Protein AF-A0A8H6TK43-F1 (afdb_monomer_lite)

Organism: Mycena chlorophos (NCBI:txid658473)

Structure (mmCIF, N/CA/C/O backbone):
data_AF-A0A8H6TK43-F1
#
_entry.id   AF-A0A8H6TK43-F1
#
loop_
_atom_site.group_PDB
_atom_site.id
_atom_site.type_symbol
_atom_site.label_atom_id
_atom_site.label_alt_id
_atom_site.label_comp_id
_atom_site.label_asym_id
_atom_site.label_entity_id
_atom_site.label_seq_id
_atom_site.pdbx_PDB_ins_code
_atom_site.Cartn_x
_atom_site.Cartn_y
_atom_site.Cartn_z
_atom_site.occupancy
_atom_site.B_iso_or_equiv
_atom_site.auth_seq_id
_atom_site.auth_comp_id
_atom_site.auth_asym_id
_atom_site.auth_atom_id
_atom_site.pdbx_PDB_model_num
ATOM 1 N N . MET A 1 1 ? -4.330 -25.683 0.524 1.00 52.34 1 MET A N 1
ATOM 2 C CA . MET A 1 1 ? -3.047 -25.064 0.922 1.00 52.34 1 MET A CA 1
ATOM 3 C C . MET A 1 1 ? -3.317 -23.599 1.212 1.00 52.34 1 MET A C 1
ATOM 5 O O . MET A 1 1 ? -4.001 -22.980 0.408 1.00 52.34 1 MET A O 1
ATOM 9 N N . SER A 1 2 ? -2.878 -23.068 2.355 1.00 75.25 2 SER A N 1
ATOM 10 C CA . SER A 1 2 ? -2.954 -21.627 2.631 1.00 75.25 2 SER A CA 1
ATOM 11 C C . SER A 1 2 ? -1.854 -20.910 1.851 1.00 75.25 2 SER A C 1
ATOM 13 O O . SER A 1 2 ? -0.708 -21.357 1.877 1.00 75.25 2 SER A O 1
ATOM 15 N N . LEU A 1 3 ? -2.194 -19.824 1.155 1.00 76.69 3 LEU A N 1
ATOM 16 C CA . LEU A 1 3 ? -1.188 -18.962 0.533 1.00 76.69 3 LEU A CA 1
ATOM 17 C C . LEU A 1 3 ? -0.318 -18.302 1.619 1.00 76.69 3 LEU A C 1
ATOM 19 O O . LEU A 1 3 ? -0.817 -18.083 2.728 1.00 76.69 3 LEU A O 1
ATOM 23 N N . PRO A 1 4 ? 0.958 -17.990 1.328 1.00 79.56 4 PRO A N 1
ATOM 24 C CA . PRO A 1 4 ? 1.787 -17.177 2.208 1.00 79.56 4 PRO A CA 1
ATOM 25 C C . PRO A 1 4 ? 1.100 -15.847 2.534 1.00 79.56 4 PRO A C 1
ATOM 27 O O . PRO A 1 4 ? 0.490 -15.230 1.665 1.00 79.56 4 PRO A O 1
ATOM 30 N N . GLN A 1 5 ? 1.188 -15.408 3.788 1.00 82.38 5 GLN A N 1
ATOM 31 C CA . GLN A 1 5 ? 0.602 -14.149 4.244 1.00 82.38 5 GLN A CA 1
ATOM 32 C C . GLN A 1 5 ? 1.605 -13.398 5.108 1.00 82.38 5 GLN A C 1
ATOM 34 O O . GLN A 1 5 ? 2.369 -14.004 5.862 1.00 82.38 5 GLN A O 1
ATOM 39 N N . PHE A 1 6 ? 1.575 -12.072 5.016 1.00 85.19 6 PHE A N 1
ATOM 40 C CA . PHE A 1 6 ? 2.260 -11.222 5.974 1.00 85.19 6 PHE A CA 1
ATOM 41 C C . PHE A 1 6 ? 1.419 -11.157 7.254 1.00 85.19 6 PHE A C 1
ATOM 43 O O . PHE A 1 6 ? 0.246 -10.791 7.205 1.00 85.19 6 PHE A O 1
ATOM 50 N N . LEU A 1 7 ? 2.009 -11.523 8.391 1.00 83.31 7 LEU A N 1
ATOM 51 C CA . LEU A 1 7 ? 1.326 -11.548 9.683 1.00 83.31 7 LEU A CA 1
ATOM 52 C C . LEU A 1 7 ? 1.944 -10.509 10.615 1.00 83.31 7 LEU A C 1
ATOM 54 O O . LEU A 1 7 ? 3.164 -10.435 10.747 1.00 83.31 7 LEU A O 1
ATOM 58 N N . THR A 1 8 ? 1.092 -9.755 11.302 1.00 83.25 8 THR A N 1
ATOM 59 C CA . THR A 1 8 ? 1.487 -8.926 12.442 1.00 83.25 8 THR A CA 1
ATOM 60 C C . THR A 1 8 ? 0.862 -9.478 13.719 1.00 83.25 8 THR A C 1
ATOM 62 O O . THR A 1 8 ? -0.262 -9.977 13.703 1.00 83.25 8 THR A O 1
ATOM 65 N N . GLN A 1 9 ? 1.603 -9.417 14.825 1.00 84.25 9 GLN A N 1
ATOM 66 C CA . GLN A 1 9 ? 1.123 -9.818 16.154 1.00 84.25 9 GLN A CA 1
ATOM 67 C C . GLN A 1 9 ? 0.713 -8.620 17.017 1.00 84.25 9 GLN A C 1
ATOM 69 O O . GLN A 1 9 ? 0.291 -8.792 18.159 1.00 84.25 9 GLN A O 1
ATOM 74 N N . THR A 1 10 ? 0.847 -7.400 16.498 1.00 86.75 10 THR A N 1
ATOM 75 C CA . THR A 1 10 ? 0.427 -6.191 17.200 1.00 86.75 10 THR A CA 1
ATOM 76 C C . THR A 1 10 ? -1.029 -5.877 16.890 1.00 86.75 10 THR A C 1
ATOM 78 O O . THR A 1 10 ? -1.495 -6.032 15.762 1.00 86.75 10 THR A O 1
ATOM 81 N N . ALA A 1 11 ? -1.763 -5.430 17.909 1.00 92.19 11 ALA A N 1
ATOM 82 C CA . ALA A 1 11 ? -3.112 -4.926 17.712 1.00 92.19 11 AL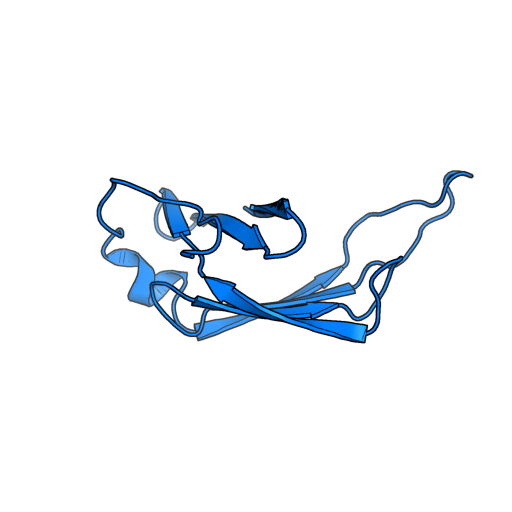A A CA 1
ATOM 83 C C . ALA A 1 11 ? -3.082 -3.659 16.844 1.00 92.19 11 ALA A C 1
ATOM 85 O O . ALA A 1 11 ? -2.172 -2.832 16.965 1.00 92.19 11 ALA A O 1
ATOM 86 N N . LEU A 1 12 ? -4.098 -3.498 15.997 1.00 95.50 12 LEU A N 1
ATOM 87 C CA . LEU A 1 12 ? -4.250 -2.309 15.170 1.00 95.50 12 LEU A CA 1
ATOM 88 C C . LEU A 1 12 ? -4.438 -1.073 16.059 1.00 95.50 12 LEU A C 1
ATOM 90 O O . LEU A 1 12 ? -5.250 -1.075 16.987 1.00 95.50 12 LEU A O 1
ATOM 94 N N . HIS A 1 13 ? -3.675 -0.015 15.786 1.00 97.50 13 HIS A N 1
ATOM 95 C CA . HIS A 1 13 ? -3.751 1.200 16.590 1.00 97.50 13 HIS A CA 1
ATOM 96 C C . HIS A 1 13 ? -5.121 1.886 16.405 1.00 97.50 13 HIS A C 1
ATOM 98 O O . HIS A 1 13 ? -5.575 2.014 15.265 1.00 97.50 13 HIS A O 1
ATOM 104 N N . PRO A 1 14 ? -5.777 2.389 17.473 1.00 97.31 14 PRO A N 1
ATOM 105 C CA . PRO A 1 14 ? -7.127 2.955 17.382 1.00 97.31 14 PRO A CA 1
ATOM 106 C C . PRO A 1 14 ? -7.278 4.124 16.401 1.00 97.31 14 PRO A C 1
ATOM 108 O O . PRO A 1 14 ? -8.368 4.336 15.871 1.00 97.31 14 PRO A O 1
ATOM 111 N N . SER A 1 15 ? -6.201 4.874 16.133 1.00 97.75 15 SER A N 1
ATOM 112 C CA . SER A 1 15 ? -6.239 5.982 15.169 1.00 97.75 15 SER A CA 1
ATOM 113 C C . SER A 1 15 ? -6.338 5.531 13.710 1.00 97.75 15 SER A C 1
ATOM 115 O O . SER A 1 15 ? -6.625 6.368 12.864 1.00 97.75 15 SER A O 1
ATOM 117 N N . PHE A 1 16 ? -6.216 4.229 13.404 1.00 97.88 16 PHE A N 1
ATOM 118 C CA . PHE A 1 16 ? -6.376 3.694 12.043 1.00 97.88 16 PHE A CA 1
ATOM 119 C C . PHE A 1 16 ? -7.646 4.209 11.361 1.00 97.88 16 PHE A C 1
ATOM 121 O O . PHE A 1 16 ? -7.614 4.619 10.205 1.00 97.88 16 PHE A O 1
ATOM 128 N N . LYS A 1 17 ? -8.763 4.239 12.099 1.00 97.56 17 LYS A N 1
ATOM 129 C CA . LYS A 1 17 ? -10.063 4.673 11.571 1.00 97.56 17 LYS A CA 1
ATOM 130 C C . LYS A 1 17 ? -10.075 6.119 11.083 1.00 97.56 17 LYS A C 1
ATOM 132 O O . LYS A 1 17 ? -10.839 6.431 10.180 1.00 97.56 17 LYS A O 1
ATOM 137 N N . ASN A 1 18 ? -9.263 6.981 11.688 1.00 97.69 18 ASN A N 1
ATOM 138 C CA . ASN A 1 18 ? -9.178 8.391 11.319 1.00 97.69 18 ASN A CA 1
ATOM 139 C C . ASN A 1 18 ? -8.050 8.639 10.313 1.00 97.69 18 ASN A C 1
ATOM 141 O O . ASN A 1 18 ? -8.191 9.488 9.440 1.00 97.69 18 ASN A O 1
ATOM 145 N N . ASP A 1 19 ? -6.947 7.900 10.447 1.00 97.56 19 ASP A N 1
ATOM 146 C CA . ASP A 1 19 ? -5.708 8.164 9.718 1.00 97.56 19 ASP A CA 1
ATOM 147 C C . ASP A 1 19 ? -5.654 7.422 8.368 1.00 97.56 19 ASP A C 1
ATOM 149 O O . ASP A 1 19 ? -5.160 7.970 7.387 1.00 97.56 19 ASP A O 1
ATOM 153 N N . ILE A 1 20 ? -6.137 6.172 8.315 1.00 97.94 20 ILE A N 1
ATOM 154 C CA . ILE A 1 20 ? -5.881 5.229 7.207 1.00 97.94 20 ILE A CA 1
ATOM 155 C C . ILE A 1 20 ? -7.144 4.592 6.633 1.00 97.94 20 ILE A C 1
ATOM 157 O O . ILE A 1 20 ? -7.105 4.119 5.503 1.00 97.94 20 ILE A O 1
ATOM 161 N N . LEU A 1 21 ? -8.272 4.562 7.342 1.00 97.81 21 LEU A N 1
ATOM 162 C CA . LEU A 1 21 ? -9.488 3.969 6.786 1.00 97.81 21 LEU A CA 1
ATOM 163 C C . LEU A 1 21 ? -10.100 4.877 5.710 1.00 97.81 21 LEU A C 1
ATOM 165 O O . LEU A 1 21 ? -10.592 5.962 6.012 1.00 97.81 21 LEU A O 1
ATOM 169 N N . ASN A 1 22 ? -10.146 4.371 4.476 1.00 97.19 22 ASN A N 1
ATOM 170 C CA . ASN A 1 22 ? -10.787 4.931 3.282 1.00 97.19 22 ASN A CA 1
ATOM 171 C C . ASN A 1 22 ? -10.035 5.979 2.413 1.00 97.19 22 ASN A C 1
ATOM 173 O O . ASN A 1 22 ? -10.540 6.269 1.326 1.00 97.19 22 ASN A O 1
ATOM 177 N N . PRO A 1 23 ? -8.850 6.524 2.755 1.00 96.88 23 PRO A N 1
ATOM 178 C CA . PRO A 1 23 ? -7.991 7.198 1.793 1.00 96.88 23 PRO A CA 1
ATOM 179 C C . PRO A 1 23 ? -7.745 6.380 0.527 1.00 96.88 23 PRO A C 1
ATOM 181 O O . PRO A 1 23 ? -7.407 5.193 0.570 1.00 96.88 23 PRO A O 1
ATOM 184 N N . HIS A 1 24 ? -7.889 7.064 -0.604 1.00 98.19 24 HIS A N 1
ATOM 185 C CA . HIS A 1 24 ? -7.582 6.554 -1.927 1.00 98.19 24 HIS A CA 1
ATOM 186 C C . HIS A 1 24 ? -6.459 7.402 -2.522 1.00 98.19 24 HIS A C 1
ATOM 188 O O . HIS A 1 24 ? -6.636 8.596 -2.773 1.00 98.19 24 HIS A O 1
ATOM 194 N N . LEU A 1 25 ? -5.286 6.798 -2.681 1.00 97.88 25 LEU A N 1
ATOM 195 C CA . LEU A 1 25 ? -4.073 7.474 -3.112 1.00 97.88 25 LEU A CA 1
ATOM 196 C C . LEU A 1 25 ? -3.770 7.145 -4.568 1.00 97.88 25 LEU A C 1
ATOM 198 O O . LEU A 1 25 ? -3.829 5.987 -4.969 1.00 97.88 25 LEU A O 1
ATOM 202 N N . ILE A 1 26 ? -3.357 8.157 -5.327 1.00 98.12 26 ILE A N 1
ATOM 203 C CA . ILE A 1 26 ? -2.702 7.998 -6.626 1.00 98.12 26 ILE A CA 1
ATOM 204 C C . ILE A 1 26 ? -1.363 8.715 -6.523 1.00 98.12 26 ILE A C 1
ATOM 206 O O . ILE A 1 26 ? -1.323 9.902 -6.197 1.00 98.12 26 ILE A O 1
ATOM 210 N N . TYR A 1 27 ? -0.273 8.006 -6.790 1.00 97.25 27 TYR A N 1
ATOM 211 C CA . TYR A 1 27 ? 1.076 8.523 -6.588 1.00 97.25 27 TYR A CA 1
ATOM 212 C C . TYR A 1 27 ? 2.025 8.081 -7.705 1.00 97.25 27 TYR A C 1
ATOM 214 O O . TYR A 1 27 ? 1.843 7.040 -8.337 1.00 97.25 27 TYR A O 1
ATOM 222 N N . ASP A 1 28 ? 3.027 8.917 -7.973 1.00 96.62 28 ASP A N 1
ATOM 223 C CA . ASP A 1 28 ? 4.084 8.663 -8.951 1.00 96.62 28 ASP A CA 1
ATOM 224 C C . ASP A 1 28 ? 5.395 8.393 -8.199 1.00 96.62 28 ASP A C 1
ATOM 226 O O . ASP A 1 28 ? 5.823 9.218 -7.389 1.00 96.62 28 ASP A O 1
ATOM 230 N N . TYR A 1 29 ? 6.051 7.266 -8.473 1.00 95.31 29 TYR A N 1
ATOM 231 C CA . TYR A 1 29 ? 7.413 7.036 -7.994 1.00 95.31 29 TYR A CA 1
ATOM 232 C C . TYR A 1 29 ? 8.420 7.872 -8.788 1.00 95.31 29 TYR A C 1
ATOM 234 O O . TYR A 1 29 ? 8.274 8.099 -9.991 1.00 95.31 29 TYR A O 1
ATOM 242 N N . GLN A 1 30 ? 9.497 8.266 -8.110 1.00 94.44 30 GLN A N 1
ATOM 243 C CA . GLN A 1 30 ? 10.697 8.811 -8.740 1.00 94.44 30 GLN A CA 1
ATOM 244 C C . GLN A 1 30 ? 11.591 7.659 -9.227 1.00 94.44 30 GLN A C 1
ATOM 246 O O . GLN A 1 30 ? 12.583 7.317 -8.590 1.00 94.44 30 GLN A O 1
ATOM 251 N N . SER A 1 31 ? 11.198 7.022 -10.329 1.00 92.44 31 SER A N 1
ATOM 252 C CA . SER A 1 31 ? 11.932 5.916 -10.961 1.00 92.44 31 SER A CA 1
ATOM 253 C C . SER A 1 31 ? 12.782 6.379 -12.147 1.00 92.44 31 SER A C 1
ATOM 255 O O . SER A 1 31 ? 12.478 7.381 -12.798 1.00 92.44 31 SER A O 1
ATOM 257 N N . THR A 1 32 ? 13.831 5.619 -12.459 1.00 93.62 32 THR A N 1
ATOM 258 C CA . THR A 1 32 ? 14.660 5.801 -13.657 1.00 93.62 32 THR A CA 1
ATOM 259 C C . THR A 1 32 ? 14.849 4.482 -14.393 1.00 93.62 32 THR A C 1
ATOM 261 O O . THR A 1 32 ? 14.884 3.424 -13.764 1.00 93.62 32 THR A O 1
ATOM 264 N N . ASP A 1 33 ? 15.016 4.549 -15.712 1.00 89.69 33 ASP A N 1
ATOM 265 C CA . ASP A 1 33 ? 15.364 3.394 -16.536 1.00 89.69 33 ASP A CA 1
ATOM 266 C C . ASP A 1 33 ? 16.830 2.954 -16.323 1.00 89.69 33 ASP A C 1
ATOM 268 O O . ASP A 1 33 ? 17.598 3.563 -15.570 1.00 89.69 33 ASP A O 1
ATOM 272 N N . ALA A 1 34 ? 17.247 1.892 -17.021 1.00 91.38 34 ALA A N 1
ATOM 273 C CA . ALA A 1 34 ? 18.616 1.369 -16.961 1.00 91.38 34 ALA A CA 1
ATOM 274 C C . ALA A 1 34 ? 19.696 2.357 -17.457 1.00 91.38 34 ALA A C 1
ATOM 276 O O . ALA A 1 34 ? 20.884 2.135 -17.224 1.00 91.38 34 ALA A O 1
ATOM 277 N N . HIS A 1 35 ? 19.301 3.432 -18.140 1.00 93.50 35 HIS A N 1
ATOM 278 C CA . HIS A 1 35 ? 20.171 4.490 -18.650 1.00 93.50 35 HIS A CA 1
ATOM 279 C C . HIS A 1 35 ? 20.117 5.766 -17.793 1.00 93.50 35 HIS A C 1
ATOM 281 O O . HIS A 1 35 ? 20.808 6.735 -18.104 1.00 93.50 35 HIS A O 1
ATOM 287 N N . GLY A 1 36 ? 19.335 5.771 -16.709 1.00 91.81 36 GLY A N 1
ATOM 288 C CA . GLY A 1 36 ? 19.163 6.918 -15.822 1.00 91.81 36 GLY A CA 1
ATOM 289 C C . GLY A 1 36 ? 18.144 7.951 -16.312 1.00 91.81 36 GLY A C 1
ATOM 290 O O . GLY A 1 36 ? 18.032 9.014 -15.701 1.00 91.81 36 GLY A O 1
ATOM 291 N N . ASN A 1 37 ? 17.387 7.674 -17.379 1.00 92.44 37 ASN A N 1
ATOM 292 C CA . ASN A 1 37 ? 16.310 8.568 -17.799 1.00 92.44 37 ASN A CA 1
ATOM 293 C C . ASN A 1 37 ? 15.107 8.409 -16.862 1.00 92.44 37 ASN A C 1
ATOM 295 O O . ASN A 1 37 ? 14.805 7.285 -16.457 1.00 92.44 37 ASN A O 1
ATOM 299 N N . PRO A 1 38 ? 14.377 9.492 -16.539 1.00 91.88 38 PRO A N 1
ATOM 300 C CA . PRO A 1 38 ? 13.165 9.395 -15.737 1.00 91.88 38 PRO A CA 1
ATOM 301 C C . PRO A 1 38 ? 12.138 8.451 -16.371 1.00 91.88 38 PRO A C 1
ATOM 303 O O . PRO A 1 38 ? 11.755 8.619 -17.529 1.00 91.88 38 PRO A O 1
ATOM 306 N N . GLU A 1 39 ? 11.644 7.499 -15.586 1.00 92.19 39 GLU A N 1
ATOM 307 C CA . GLU A 1 39 ? 10.538 6.625 -15.963 1.00 92.19 39 GLU A CA 1
ATOM 308 C C . GLU A 1 39 ? 9.349 6.910 -15.048 1.00 92.19 39 GLU A C 1
ATOM 310 O O . GLU A 1 39 ? 9.513 7.096 -13.843 1.00 92.19 39 GLU A O 1
ATOM 315 N N . LYS A 1 40 ? 8.133 6.962 -15.599 1.00 90.62 40 LYS A N 1
ATOM 316 C CA . LYS A 1 40 ? 6.938 7.283 -14.816 1.00 90.62 40 LYS A CA 1
ATOM 317 C C . LYS A 1 40 ? 6.232 6.019 -14.341 1.00 90.62 40 LYS A C 1
ATOM 319 O O . LYS A 1 40 ? 5.500 5.381 -15.101 1.00 90.62 40 LYS A O 1
ATOM 324 N N . TRP A 1 41 ? 6.408 5.692 -13.068 1.00 95.69 41 TRP A N 1
ATOM 325 C CA . TRP A 1 41 ? 5.711 4.590 -12.410 1.00 95.69 41 TRP A CA 1
ATOM 326 C C . TRP A 1 41 ? 4.573 5.148 -11.563 1.00 95.69 41 TRP A C 1
ATOM 328 O O . TRP A 1 41 ? 4.786 5.630 -10.453 1.00 95.69 41 TRP A O 1
ATOM 338 N N . ARG A 1 42 ? 3.357 5.102 -12.111 1.00 97.56 42 ARG A N 1
ATOM 339 C CA . ARG A 1 42 ? 2.146 5.564 -11.429 1.00 97.56 42 ARG A CA 1
ATOM 340 C C . ARG A 1 42 ? 1.409 4.398 -10.794 1.00 97.56 42 ARG A C 1
ATOM 342 O O . ARG A 1 42 ? 1.112 3.427 -11.486 1.00 97.56 42 ARG A O 1
ATOM 349 N N . TYR A 1 43 ? 1.080 4.531 -9.519 1.00 98.19 43 TYR A N 1
ATOM 350 C CA . TYR A 1 43 ? 0.374 3.532 -8.725 1.00 98.19 43 TYR A CA 1
ATOM 351 C C . TYR A 1 43 ? -0.857 4.158 -8.070 1.00 98.19 43 TYR A C 1
ATOM 353 O O . TYR A 1 43 ? -0.942 5.373 -7.888 1.00 98.19 43 TYR A O 1
ATOM 361 N N . GLU A 1 44 ? -1.824 3.310 -7.756 1.00 98.50 44 GLU A N 1
ATOM 362 C CA . GLU A 1 44 ? -3.069 3.649 -7.082 1.00 98.50 44 GLU A CA 1
ATOM 363 C C . GLU A 1 44 ? -3.321 2.634 -5.968 1.00 98.50 44 GLU A C 1
ATOM 365 O O . GLU A 1 44 ? -3.102 1.436 -6.164 1.00 98.50 44 GLU A O 1
ATOM 370 N N . LEU A 1 45 ? -3.745 3.114 -4.800 1.00 98.38 45 LEU A N 1
ATOM 371 C CA . LEU A 1 45 ? -3.913 2.308 -3.596 1.00 98.38 45 LEU A CA 1
ATOM 372 C C . LEU A 1 45 ? -5.077 2.827 -2.750 1.00 98.38 45 LEU A C 1
ATOM 374 O O . LEU A 1 45 ? -5.097 3.994 -2.358 1.00 98.38 45 LEU A O 1
ATOM 378 N N . TRP A 1 46 ? -6.025 1.951 -2.430 1.00 98.62 46 TRP A N 1
ATOM 379 C CA . TRP A 1 46 ? -7.185 2.251 -1.598 1.00 98.62 46 TRP A CA 1
ATOM 380 C C . TRP A 1 46 ? -7.199 1.402 -0.327 1.00 98.62 46 TRP A C 1
ATOM 382 O O . TRP A 1 46 ? -7.278 0.169 -0.374 1.00 98.62 46 TRP A O 1
ATOM 392 N N . PHE A 1 47 ? -7.181 2.084 0.817 1.00 98.06 47 PHE A N 1
ATOM 393 C CA . PHE A 1 47 ? -7.202 1.495 2.155 1.00 98.06 47 PHE A CA 1
ATOM 394 C C . PHE A 1 47 ? -8.634 1.315 2.669 1.00 98.06 47 PHE A C 1
ATOM 396 O O . PHE A 1 47 ? -9.070 1.951 3.625 1.00 98.06 47 PHE A O 1
ATOM 403 N N . PHE A 1 48 ? -9.419 0.477 1.999 1.00 97.12 48 PHE A N 1
ATOM 404 C CA . PHE A 1 48 ? -10.860 0.388 2.260 1.00 97.12 48 PHE A CA 1
ATOM 405 C C . PHE A 1 48 ? -11.234 -0.361 3.556 1.00 97.12 48 PHE A C 1
ATOM 407 O O . PHE A 1 48 ? -12.392 -0.312 3.973 1.00 97.12 48 PHE A O 1
ATOM 414 N N . SER A 1 49 ? -10.296 -1.085 4.179 1.00 96.81 49 SER A N 1
ATOM 415 C CA . SER A 1 49 ? -10.557 -1.911 5.367 1.00 96.81 49 SER A CA 1
ATOM 416 C C . SER A 1 49 ? -9.317 -2.116 6.246 1.00 96.81 49 SER A C 1
ATOM 418 O O . SER A 1 49 ? -8.194 -1.809 5.847 1.00 96.81 49 SER A O 1
ATOM 420 N N . GLU A 1 50 ? -9.534 -2.675 7.440 1.00 95.81 50 GLU A N 1
ATOM 421 C CA . GLU A 1 50 ? -8.513 -2.924 8.471 1.00 95.81 50 GLU A CA 1
ATOM 422 C C . GLU A 1 50 ? -7.518 -4.044 8.121 1.00 95.81 50 GLU A C 1
ATOM 424 O O . GLU A 1 50 ? -6.480 -4.157 8.769 1.00 95.81 50 GLU A O 1
ATOM 429 N N . ASP A 1 51 ? -7.798 -4.860 7.102 1.00 94.81 51 ASP A N 1
ATOM 430 C CA . ASP A 1 51 ? -6.967 -6.014 6.746 1.00 94.81 51 ASP A CA 1
ATOM 431 C C . ASP A 1 51 ? -6.778 -6.212 5.231 1.00 94.81 51 ASP A C 1
ATOM 433 O O . ASP A 1 51 ? -6.141 -7.180 4.796 1.00 94.81 51 ASP A O 1
ATOM 437 N N . ARG A 1 52 ? -7.336 -5.330 4.394 1.00 96.31 52 ARG A N 1
ATOM 438 C CA . ARG A 1 52 ? -7.249 -5.424 2.931 1.00 96.31 52 ARG A CA 1
ATOM 439 C C . ARG A 1 52 ? -7.070 -4.062 2.271 1.00 96.31 52 ARG A C 1
ATOM 441 O O . ARG A 1 52 ? -7.569 -3.044 2.752 1.00 96.31 52 ARG A O 1
ATOM 448 N N . ILE A 1 53 ? -6.431 -4.101 1.107 1.00 98.00 53 ILE A N 1
ATOM 449 C CA . ILE A 1 53 ? -6.295 -2.991 0.161 1.00 98.00 53 ILE A CA 1
ATOM 450 C C . ILE A 1 53 ? -6.803 -3.400 -1.224 1.00 98.00 53 ILE A C 1
ATOM 452 O O . ILE A 1 53 ? -6.832 -4.587 -1.568 1.00 98.00 53 ILE A O 1
ATOM 456 N N . VAL A 1 54 ? -7.145 -2.402 -2.033 1.00 98.50 54 VAL A N 1
ATOM 457 C CA . VAL A 1 54 ? -7.265 -2.532 -3.491 1.00 98.50 54 VAL A CA 1
ATOM 458 C C . VAL A 1 54 ? -6.172 -1.683 -4.124 1.00 98.50 54 VAL A C 1
ATOM 460 O O . VAL A 1 54 ? -5.952 -0.560 -3.678 1.00 98.50 54 VAL A O 1
ATOM 463 N N . TYR A 1 55 ? -5.484 -2.195 -5.142 1.00 98.44 55 TYR A N 1
ATOM 464 C CA . TYR A 1 55 ? -4.462 -1.424 -5.850 1.00 98.44 55 TYR A CA 1
ATOM 465 C C . TYR A 1 55 ? -4.551 -1.586 -7.368 1.00 98.44 55 TYR A C 1
ATOM 467 O O . TYR A 1 55 ? -5.048 -2.598 -7.870 1.00 98.44 55 TYR A O 1
ATOM 475 N N . ALA A 1 56 ? -4.004 -0.607 -8.090 1.00 98.50 56 ALA A N 1
ATOM 476 C CA . ALA A 1 56 ? -3.802 -0.655 -9.534 1.00 98.50 56 ALA A CA 1
ATOM 477 C C . ALA A 1 56 ? -2.458 -0.027 -9.937 1.00 98.50 56 ALA A C 1
ATOM 479 O O . ALA A 1 56 ? -1.973 0.921 -9.319 1.00 98.50 56 ALA A O 1
ATOM 480 N N . ILE A 1 57 ? -1.849 -0.566 -10.994 1.00 98.19 57 ILE A N 1
ATOM 481 C CA . ILE A 1 57 ? -0.564 -0.112 -11.533 1.00 98.19 57 ILE A CA 1
ATOM 482 C C . ILE A 1 57 ? -0.797 0.516 -12.906 1.00 98.19 57 ILE A C 1
ATOM 484 O O . ILE A 1 57 ? -1.155 -0.158 -13.872 1.00 98.19 57 ILE A O 1
ATOM 488 N N . HIS A 1 58 ? -0.560 1.820 -13.009 1.00 97.75 58 HIS A N 1
ATOM 489 C CA . HIS A 1 58 ? -0.830 2.625 -14.205 1.00 97.75 58 HIS A CA 1
ATOM 490 C C . HIS A 1 58 ? 0.414 2.880 -15.065 1.00 97.75 58 HIS A C 1
ATOM 492 O O . HIS A 1 58 ? 0.288 3.235 -16.241 1.00 97.75 58 HIS A O 1
ATOM 498 N N . GLY A 1 59 ? 1.615 2.701 -14.509 1.00 94.06 59 GLY A N 1
ATOM 499 C CA . GLY A 1 59 ? 2.892 2.897 -15.203 1.00 94.06 59 GLY A CA 1
ATOM 500 C C . GLY A 1 59 ? 3.983 1.936 -14.733 1.00 94.06 59 GLY A C 1
ATOM 501 O O . GLY A 1 59 ? 3.823 1.259 -13.722 1.00 94.06 59 GLY A O 1
ATOM 502 N N . GLY A 1 60 ? 5.091 1.892 -15.471 1.00 92.25 60 GLY A N 1
ATOM 503 C CA . GLY A 1 60 ? 6.211 0.989 -15.208 1.00 92.25 60 GLY A CA 1
ATOM 504 C C . GLY A 1 60 ? 6.005 -0.451 -15.707 1.00 92.25 60 GLY A C 1
ATOM 505 O O . GLY A 1 60 ? 5.029 -0.739 -16.409 1.00 92.25 60 GLY A O 1
ATOM 506 N N . PRO A 1 61 ? 6.915 -1.373 -15.339 1.00 92.56 61 PRO A N 1
ATOM 507 C CA . PRO A 1 61 ? 6.977 -2.732 -15.887 1.00 92.56 61 PRO A CA 1
ATOM 508 C C . PRO A 1 61 ? 5.716 -3.575 -15.668 1.00 92.56 61 PRO A C 1
ATOM 510 O O . PRO A 1 61 ? 5.425 -4.467 -16.459 1.00 92.56 61 PRO A O 1
ATOM 513 N N . MET A 1 62 ? 4.957 -3.284 -14.606 1.00 94.94 62 MET A N 1
ATOM 514 C CA . MET A 1 62 ? 3.761 -4.038 -14.209 1.00 94.94 62 MET A CA 1
ATOM 515 C C . MET A 1 62 ? 2.447 -3.324 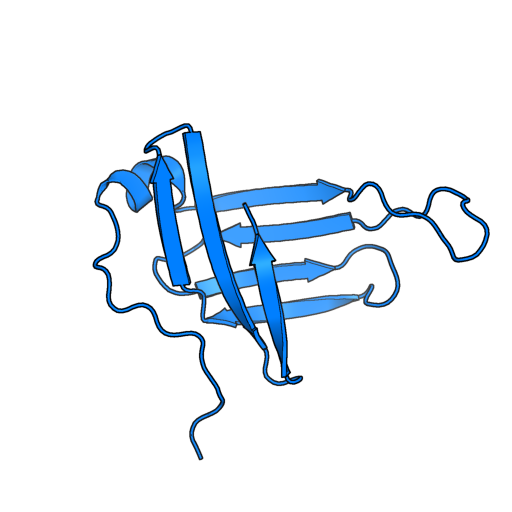-14.566 1.00 94.94 62 MET A C 1
ATOM 517 O O . MET A 1 62 ? 1.392 -3.654 -14.020 1.00 94.94 62 MET A O 1
ATOM 521 N N . LYS A 1 63 ? 2.492 -2.333 -15.469 1.00 96.69 63 LYS A N 1
ATOM 522 C CA . LYS A 1 63 ? 1.320 -1.566 -15.914 1.00 96.69 63 LYS A CA 1
ATOM 523 C C . LYS A 1 63 ? 0.162 -2.477 -16.342 1.00 96.69 63 LYS A C 1
ATOM 525 O O . LYS A 1 63 ? 0.330 -3.377 -17.158 1.00 96.69 63 LYS A O 1
ATOM 530 N N . GLY A 1 64 ? -1.033 -2.177 -15.837 1.00 97.56 64 GLY A N 1
ATOM 531 C CA . GLY A 1 64 ? -2.268 -2.923 -16.083 1.00 97.56 64 GLY A CA 1
ATOM 532 C C . GLY A 1 64 ? -2.582 -3.981 -15.023 1.00 97.56 64 GLY A C 1
ATOM 533 O O . GLY A 1 64 ? -3.696 -4.502 -15.013 1.00 97.56 64 GLY A O 1
ATOM 534 N N . ARG A 1 65 ? -1.647 -4.288 -14.110 1.00 97.94 65 ARG A N 1
ATOM 535 C CA . ARG A 1 65 ? -1.918 -5.150 -12.950 1.00 97.94 65 ARG A CA 1
ATOM 536 C C . ARG A 1 65 ? -2.794 -4.413 -11.934 1.00 97.94 65 ARG A C 1
ATOM 538 O O . ARG A 1 65 ? -2.594 -3.232 -11.663 1.00 97.94 65 ARG A O 1
ATOM 545 N N . GLN A 1 66 ? -3.737 -5.145 -11.356 1.00 97.75 66 GLN A N 1
ATOM 546 C CA . GLN A 1 66 ? -4.616 -4.714 -10.270 1.00 97.75 66 GLN A CA 1
ATOM 547 C C . GLN A 1 66 ? -4.771 -5.862 -9.272 1.00 97.75 66 GLN A C 1
ATOM 549 O O . GLN A 1 66 ? -4.607 -7.023 -9.658 1.00 97.75 66 GLN A O 1
ATOM 554 N N . GLY A 1 67 ? -5.086 -5.554 -8.016 1.00 96.06 67 GLY A N 1
ATOM 555 C CA . GLY A 1 67 ? -5.135 -6.567 -6.964 1.00 96.06 67 GLY A CA 1
ATOM 556 C C . GLY A 1 67 ? -6.075 -6.236 -5.812 1.00 96.06 67 GLY A C 1
ATOM 557 O O . GLY A 1 67 ? -6.299 -5.073 -5.479 1.00 96.06 67 GLY A O 1
ATOM 558 N N . TYR A 1 68 ? -6.598 -7.298 -5.197 1.00 96.69 68 TYR A N 1
ATOM 559 C CA . TYR A 1 68 ? -7.298 -7.288 -3.914 1.00 96.69 68 TYR A CA 1
ATOM 560 C C . TYR A 1 68 ? -6.450 -8.076 -2.917 1.00 96.69 68 TYR A C 1
ATOM 562 O O . TYR A 1 68 ? -6.323 -9.294 -3.049 1.00 96.69 68 TYR A O 1
ATOM 570 N N . GLN A 1 69 ? -5.834 -7.390 -1.957 1.00 95.94 69 GLN A N 1
ATOM 571 C CA . GLN A 1 69 ? -4.679 -7.935 -1.244 1.00 95.94 69 GLN A CA 1
ATOM 572 C C . GLN A 1 69 ? -4.833 -7.832 0.275 1.00 95.94 69 GLN A C 1
ATOM 574 O O . GLN A 1 69 ? -5.219 -6.791 0.802 1.00 95.94 69 GLN A O 1
ATOM 579 N N . ALA A 1 70 ? -4.502 -8.922 0.978 1.00 95.38 70 ALA A N 1
ATOM 580 C CA . ALA A 1 70 ? -4.326 -8.942 2.433 1.00 95.38 70 ALA A CA 1
ATOM 581 C C . ALA A 1 70 ? -3.157 -8.051 2.837 1.00 95.38 70 ALA A C 1
ATOM 583 O O . ALA A 1 70 ? -2.059 -8.213 2.306 1.00 95.38 70 ALA A O 1
ATOM 584 N N . CYS A 1 71 ? -3.398 -7.133 3.767 1.00 95.56 71 CYS A N 1
ATOM 585 C CA . CYS A 1 71 ? -2.432 -6.133 4.186 1.00 95.56 71 CYS A CA 1
ATOM 586 C C . CYS A 1 71 ? -2.431 -5.981 5.706 1.00 95.56 71 CYS A C 1
ATOM 588 O O . CYS A 1 71 ? -3.482 -5.997 6.343 1.00 95.56 71 CYS A O 1
ATOM 590 N N . ALA A 1 72 ? -1.237 -5.845 6.275 1.00 96.00 72 ALA A N 1
ATOM 591 C CA . ALA A 1 72 ? -1.033 -5.533 7.678 1.00 96.00 72 ALA A CA 1
ATOM 592 C C . ALA A 1 72 ? -0.584 -4.079 7.828 1.00 96.00 72 ALA A C 1
ATOM 594 O O . ALA A 1 72 ? 0.305 -3.621 7.107 1.00 96.00 72 ALA A O 1
ATOM 595 N N . TYR A 1 73 ? -1.149 -3.391 8.816 1.00 96.00 73 TYR A N 1
ATOM 596 C CA . TYR A 1 73 ? -0.832 -2.001 9.121 1.00 96.00 73 TYR A CA 1
ATOM 597 C C . TYR A 1 73 ? -0.070 -1.883 10.432 1.00 96.00 73 TYR A C 1
ATOM 599 O O . TYR A 1 73 ? -0.363 -2.575 11.409 1.00 96.00 73 TYR A O 1
ATOM 607 N N . GLN A 1 74 ? 0.869 -0.948 10.470 1.00 95.88 74 GLN A N 1
ATOM 608 C CA . GLN A 1 74 ? 1.570 -0.564 11.682 1.00 95.88 74 GLN A CA 1
ATOM 609 C C . GLN A 1 74 ? 1.581 0.957 11.806 1.00 95.88 74 GLN A C 1
ATOM 611 O O . GLN A 1 74 ? 2.081 1.669 10.938 1.00 95.88 74 GLN A O 1
ATOM 616 N N . CYS A 1 75 ? 1.047 1.455 12.918 1.00 96.69 75 CYS A N 1
ATOM 617 C CA . CYS A 1 75 ? 1.176 2.860 13.271 1.00 96.69 75 CYS A CA 1
ATOM 618 C C . CYS A 1 75 ? 2.603 3.115 13.762 1.00 96.69 75 CYS A C 1
ATOM 620 O O . CYS A 1 75 ? 3.006 2.564 14.788 1.00 96.69 75 CYS A O 1
ATOM 622 N N . ILE A 1 76 ? 3.354 3.954 13.048 1.00 96.44 76 ILE A N 1
ATOM 623 C CA . ILE A 1 76 ? 4.680 4.411 13.484 1.00 96.44 76 ILE A CA 1
ATOM 624 C C . ILE A 1 76 ? 4.521 5.673 14.328 1.00 96.44 76 ILE A C 1
ATOM 626 O O . ILE A 1 76 ? 5.120 5.799 15.397 1.00 96.44 76 ILE A O 1
ATOM 630 N N . ARG A 1 77 ? 3.666 6.592 13.867 1.00 97.44 77 ARG A N 1
ATOM 631 C CA . ARG A 1 77 ? 3.297 7.803 14.590 1.00 97.44 77 ARG A CA 1
ATOM 632 C C . ARG A 1 77 ? 1.875 8.239 14.209 1.00 97.44 77 ARG A C 1
ATOM 634 O O . ARG A 1 77 ? 1.652 8.548 13.037 1.00 97.44 77 ARG A O 1
ATOM 641 N N . PRO A 1 78 ? 0.932 8.282 15.167 1.00 97.56 78 PRO A N 1
ATOM 642 C CA . PRO A 1 78 ? -0.460 8.637 14.888 1.00 97.56 78 PRO A CA 1
ATOM 643 C C . PRO A 1 78 ? -0.575 9.992 14.183 1.00 97.56 78 PRO A C 1
ATOM 645 O O . PRO A 1 78 ? 0.117 10.93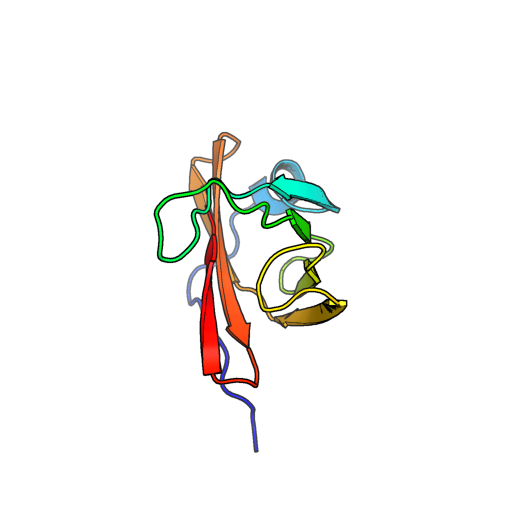5 14.565 1.00 97.56 78 PRO A O 1
ATOM 648 N N . GLY A 1 79 ? -1.430 10.081 13.164 1.00 96.56 79 GLY A N 1
ATOM 649 C CA . GLY A 1 79 ? -1.649 11.299 12.376 1.00 96.56 79 GLY A CA 1
ATOM 650 C C . GLY A 1 79 ? -0.500 11.733 11.455 1.00 96.56 79 GLY A C 1
ATOM 651 O O . GLY A 1 79 ? -0.662 12.719 10.741 1.00 96.56 79 GLY A O 1
ATOM 652 N N . GLU A 1 80 ? 0.640 11.031 11.443 1.00 96.62 80 GLU A N 1
ATOM 653 C CA . GLU A 1 80 ? 1.804 11.413 10.629 1.00 96.62 80 GLU A CA 1
ATOM 654 C C . GLU A 1 80 ? 2.310 10.275 9.741 1.00 96.62 80 GLU A C 1
ATOM 656 O O . GLU A 1 80 ? 2.454 10.464 8.537 1.00 96.62 80 GLU A O 1
ATOM 661 N N . VAL A 1 81 ? 2.615 9.107 10.321 1.00 97.19 81 VAL A N 1
ATOM 662 C CA . VAL A 1 81 ? 3.337 8.035 9.620 1.00 97.19 81 VAL A CA 1
ATOM 663 C C . VAL A 1 81 ? 2.745 6.672 9.937 1.00 97.19 81 VAL A C 1
ATOM 665 O O . VAL A 1 81 ? 2.676 6.244 11.097 1.00 97.19 81 VAL A O 1
ATOM 668 N N . TRP A 1 82 ? 2.407 5.954 8.874 1.00 97.56 82 TRP A N 1
ATOM 669 C CA . TRP A 1 82 ? 1.884 4.600 8.914 1.00 97.56 82 TRP A CA 1
ATOM 670 C C . TRP A 1 82 ? 2.630 3.734 7.922 1.00 97.56 82 TRP A C 1
ATOM 672 O O . TRP A 1 82 ? 2.965 4.178 6.837 1.00 97.56 82 TRP A O 1
ATOM 682 N N . GLN A 1 83 ? 2.859 2.484 8.294 1.00 96.94 83 GLN A N 1
ATOM 683 C CA . GLN A 1 83 ? 3.432 1.498 7.398 1.00 96.94 83 GLN A CA 1
ATOM 684 C C . GLN A 1 83 ? 2.363 0.478 7.022 1.00 96.94 83 GLN A C 1
ATOM 686 O O . GLN A 1 83 ? 1.598 0.030 7.882 1.00 96.94 83 GLN A O 1
ATOM 691 N N . CYS A 1 84 ? 2.333 0.078 5.754 1.00 96.06 84 CYS A N 1
ATOM 692 C CA . CYS A 1 84 ? 1.516 -1.035 5.291 1.00 96.06 84 CYS A CA 1
ATOM 693 C C . CYS A 1 84 ? 2.395 -2.083 4.599 1.00 96.06 84 CYS A C 1
ATOM 695 O O . CYS A 1 84 ? 3.297 -1.754 3.828 1.00 96.06 84 CYS A O 1
ATOM 697 N N . ASN A 1 85 ? 2.162 -3.351 4.926 1.00 96.75 85 ASN A N 1
ATOM 698 C CA . ASN A 1 85 ? 2.975 -4.471 4.468 1.00 96.75 85 ASN A CA 1
ATOM 699 C C . ASN A 1 85 ? 2.086 -5.590 3.938 1.00 96.75 85 ASN A C 1
ATOM 701 O O . ASN A 1 85 ? 1.039 -5.889 4.518 1.00 96.75 85 ASN A O 1
ATOM 705 N N . PHE A 1 86 ? 2.507 -6.234 2.855 1.00 95.62 86 PHE A N 1
ATOM 706 C CA . PHE A 1 86 ? 1.798 -7.382 2.306 1.00 95.62 86 PHE A CA 1
ATOM 707 C C . PHE A 1 86 ? 2.711 -8.313 1.510 1.00 95.62 86 PHE A C 1
ATOM 709 O O . PHE A 1 86 ? 3.804 -7.947 1.075 1.00 95.62 86 PHE A O 1
ATOM 716 N N . LEU A 1 87 ? 2.236 -9.547 1.351 1.00 95.75 87 LEU A N 1
ATOM 717 C CA . LEU A 1 87 ? 2.850 -10.585 0.537 1.00 95.75 87 LEU A CA 1
ATOM 718 C C . LEU A 1 87 ? 1.839 -11.021 -0.519 1.00 95.75 87 LEU A C 1
ATOM 720 O O . LEU A 1 87 ? 0.732 -11.443 -0.176 1.00 95.75 87 LEU A O 1
ATOM 724 N N . GLU A 1 88 ? 2.225 -10.888 -1.782 1.00 94.50 88 GLU A N 1
ATOM 725 C CA . GLU A 1 88 ? 1.410 -11.290 -2.927 1.00 94.50 88 GLU A CA 1
ATOM 726 C C . GLU A 1 88 ? 1.580 -12.780 -3.251 1.00 94.50 88 GLU A C 1
ATOM 728 O O . GLU A 1 88 ? 2.587 -13.410 -2.913 1.00 94.50 88 GLU A O 1
ATOM 733 N N . GLU A 1 89 ? 0.624 -13.346 -3.989 1.00 91.88 89 GLU A N 1
ATOM 734 C CA . GLU A 1 89 ? 0.663 -14.729 -4.480 1.00 91.88 89 GLU A CA 1
ATOM 735 C C . GLU A 1 89 ? 1.860 -15.028 -5.396 1.00 91.88 89 GLU A C 1
ATOM 737 O O . GLU A 1 89 ? 2.264 -16.182 -5.539 1.00 91.88 89 GLU A O 1
ATOM 742 N N . THR A 1 90 ? 2.448 -13.990 -5.993 1.00 93.31 90 THR A N 1
ATOM 743 C CA . THR A 1 90 ? 3.654 -14.051 -6.831 1.00 93.31 90 THR A CA 1
ATOM 744 C C . THR A 1 90 ? 4.943 -14.209 -6.020 1.00 93.31 90 THR A C 1
ATOM 746 O O . THR A 1 90 ? 6.011 -14.392 -6.604 1.00 93.31 90 THR A O 1
ATOM 749 N N . GLY A 1 91 ? 4.873 -14.118 -4.687 1.00 93.25 91 GLY A N 1
ATOM 750 C CA . GLY A 1 91 ? 6.041 -14.059 -3.809 1.00 93.25 91 GLY A CA 1
ATOM 751 C C . GLY A 1 91 ? 6.651 -12.659 -3.690 1.00 93.25 91 GLY A C 1
ATOM 752 O O . GLY A 1 91 ? 7.694 -12.503 -3.055 1.00 93.25 91 GLY A O 1
ATOM 753 N N . THR A 1 92 ? 6.022 -11.635 -4.277 1.00 94.81 92 THR A N 1
ATOM 754 C CA . THR A 1 92 ? 6.433 -10.240 -4.102 1.00 94.81 92 THR A CA 1
ATOM 755 C C . THR A 1 92 ? 6.102 -9.771 -2.686 1.00 94.81 92 THR A C 1
ATOM 757 O O . THR A 1 92 ? 4.946 -9.789 -2.265 1.00 94.81 92 THR A O 1
ATOM 760 N N . PHE A 1 93 ? 7.125 -9.321 -1.961 1.00 95.94 93 PHE A N 1
ATOM 761 C CA . PHE A 1 93 ? 6.970 -8.630 -0.684 1.00 95.94 93 PHE A CA 1
ATOM 762 C C . PHE A 1 93 ? 6.900 -7.125 -0.922 1.00 95.94 93 PHE A C 1
ATOM 764 O O . PHE A 1 93 ? 7.745 -6.571 -1.626 1.00 95.94 93 PHE A O 1
ATOM 771 N N . VAL A 1 94 ? 5.922 -6.465 -0.306 1.00 96.69 94 VAL A N 1
ATOM 772 C CA . VAL A 1 94 ? 5.740 -5.014 -0.397 1.00 96.69 94 VAL A CA 1
ATOM 773 C C . VAL A 1 94 ? 5.670 -4.413 1.004 1.00 96.69 94 VAL A C 1
ATOM 775 O O . VAL A 1 94 ? 4.989 -4.94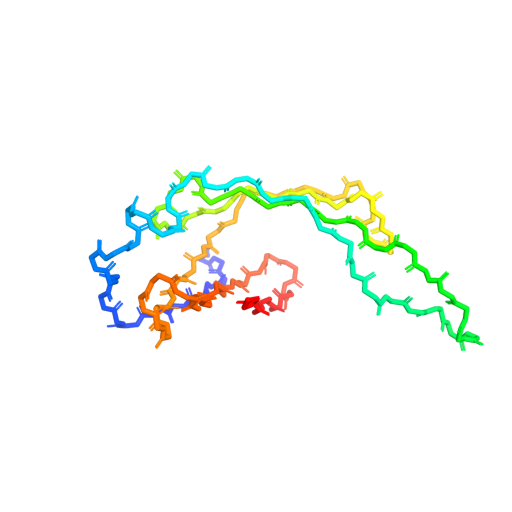2 1.881 1.00 96.69 94 VAL A O 1
ATOM 778 N N . SER A 1 95 ? 6.378 -3.298 1.188 1.00 96.50 95 SER A N 1
ATOM 779 C CA . SER A 1 95 ? 6.383 -2.466 2.393 1.00 96.50 95 SER A CA 1
ATOM 780 C C . SER A 1 95 ? 6.340 -1.001 1.968 1.00 96.50 95 SER A C 1
ATOM 782 O O . SER A 1 95 ? 7.265 -0.539 1.300 1.00 96.50 95 SER A O 1
ATOM 784 N N . LEU A 1 96 ? 5.290 -0.278 2.353 1.00 96.88 96 LEU A N 1
ATOM 785 C CA . LEU A 1 96 ? 5.085 1.142 2.039 1.00 96.88 96 LEU A CA 1
ATOM 786 C C . LE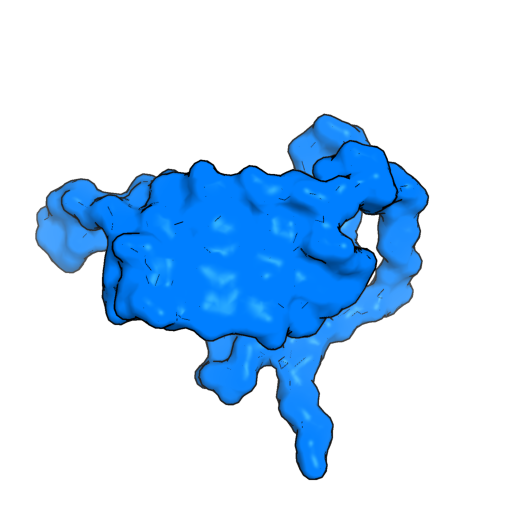U A 1 96 ? 4.975 1.959 3.328 1.00 96.88 96 LEU A C 1
ATOM 788 O O . LEU A 1 96 ? 4.472 1.441 4.327 1.00 96.88 96 LEU A O 1
ATOM 792 N N . VAL A 1 97 ? 5.419 3.217 3.277 1.00 95.81 97 VAL A N 1
ATOM 793 C CA . VAL A 1 97 ? 5.364 4.219 4.357 1.00 95.81 97 VAL A CA 1
ATOM 794 C C . VAL A 1 97 ? 4.760 5.505 3.811 1.00 95.81 97 VAL A C 1
ATOM 796 O O . VAL A 1 97 ? 5.102 5.831 2.650 1.00 95.81 97 VAL A O 1
#

Secondary structure (DSSP, 8-state):
-PPP-----SPPPTTHHHHTSS-EEEEEEEEE-TTS-EEEEEEEEE--SSSEEEEEE-SSTTTT-EEEEE-EEEEEETTTEEEEEEE-TTS-EEEE-

InterPro domains:
  IPR008729 Phenolic acid decarboxylase [PTHR40087] (1-97)
  IPR012674 Calycin [G3DSA:2.40.128.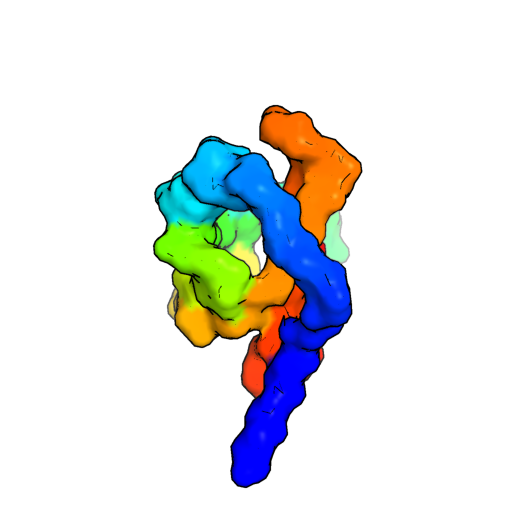20] (17-97)
  IPR012674 Calycin [SSF50814] (11-97)

Radius of gyration: 14.61 Å; chains: 1; bounding box: 31×36×36 Å

Sequence (97 aa):
MSLPQFLTQTALHPSFKNDILNPHLIYDYQSTDAHGNPEKWRYELWFFSEDRIVYAIHGGPMKGRQGYQACAYQCIRPGEVWQCNFLEETGTFVSLV

Foldseek 3Di:
DDADKDDDPDDDDPLCVVAPAWDKDWDWDQDADPVRHTFTWIKIWTRNDQFWIWIATCGDPCHPDIDIFGKHKDPPDRPPDIKIWIADSVRDTDIDD

pLDDT: mean 94.23, std 6.35, range [52.34, 98.62]